Protein AF-A0A258AEM8-F1 (afdb_monomer)

Sequence (67 aa):
DGRFNTLEEVVEHYSSGVRRSATLDPNLAKHPEAGIQLTTQEKTDLVAFLKTLTDESFTGDAATASR

Radius of gyration: 16.83 Å; Cα contacts (8 Å, |Δi|>4): 37; chains: 1; bounding box: 38×22×50 Å

Mean predicted aligned error: 7.41 Å

Secondary structure (DSSP, 8-state):
----SSHHHHHHIIIII----TTS-HHHHTS-TTTT---HHHHHHHHHHHHHT--GGGSS-TTSS--

pLDDT: mean 86.05, std 13.93, range [40.78, 98.06]

Foldseek 3Di:
DCPDPAPLVVLCCQQAVDADDPPDDVVQVVDPNRHPNDDPVRSVVVSVVVVVVDDVCPVPPPPPDDD

Solvent-accessible surface area (backbone atoms only — not comparable to full-atom values): 4347 Å² total; per-residue (Å²): 136,75,92,55,94,46,70,67,55,52,52,44,32,55,23,50,59,51,70,93,54,98,82,51,56,69,73,67,64,72,45,55,70,57,27,74,61,64,50,75,63,55,50,50,51,51,49,53,54,58,59,68,71,59,59,61,81,75,60,75,73,75,76,80,88,85,134

Structure (mmCIF, N/CA/C/O backbone):
data_AF-A0A258AEM8-F1
#
_entry.id   AF-A0A258AEM8-F1
#
loop_
_atom_site.group_PDB
_atom_site.id
_atom_site.type_symbol
_atom_site.label_atom_id
_atom_site.label_alt_id
_atom_site.label_comp_id
_atom_site.label_asym_id
_atom_site.label_entity_id
_atom_site.label_seq_id
_atom_site.pdbx_PDB_ins_code
_atom_site.Cartn_x
_atom_site.Cartn_y
_atom_site.Cartn_z
_atom_site.occupancy
_atom_site.B_iso_or_equiv
_atom_site.auth_seq_id
_atom_site.auth_comp_id
_atom_site.auth_asym_id
_atom_site.auth_atom_id
_atom_site.pdbx_PDB_model_num
ATOM 1 N N . ASP A 1 1 ? -7.761 -15.229 -4.325 1.00 73.06 1 ASP A N 1
ATOM 2 C CA . ASP A 1 1 ? -6.951 -16.445 -4.096 1.00 73.06 1 ASP A CA 1
ATOM 3 C C . ASP A 1 1 ? -6.144 -16.391 -2.794 1.00 73.06 1 ASP A C 1
ATOM 5 O O . ASP A 1 1 ? -5.517 -17.386 -2.471 1.00 73.06 1 ASP A O 1
ATOM 9 N N . GLY A 1 2 ? -6.183 -15.292 -2.020 1.00 81.25 2 GLY A N 1
ATOM 10 C CA . GLY A 1 2 ? -5.516 -15.243 -0.711 1.00 81.25 2 GLY A CA 1
ATOM 11 C C . GLY A 1 2 ? -3.990 -15.248 -0.806 1.00 81.25 2 GLY A C 1
ATOM 12 O O . GLY A 1 2 ? -3.329 -15.756 0.088 1.00 81.25 2 GLY A O 1
ATOM 13 N N . ARG A 1 3 ? -3.426 -14.711 -1.899 1.00 91.38 3 ARG A N 1
ATOM 14 C CA . ARG A 1 3 ? -1.974 -14.705 -2.162 1.00 91.38 3 ARG A CA 1
ATOM 15 C C . ARG A 1 3 ? -1.116 -14.028 -1.092 1.00 91.38 3 ARG A C 1
ATOM 17 O O . ARG A 1 3 ? 0.082 -14.285 -1.069 1.00 91.38 3 ARG A O 1
ATOM 24 N N . PHE A 1 4 ? -1.705 -13.178 -0.256 1.00 95.81 4 PHE A N 1
ATOM 25 C CA . PHE A 1 4 ? -1.017 -12.447 0.802 1.00 95.81 4 PHE A CA 1
ATOM 26 C C . PHE A 1 4 ? -1.804 -12.569 2.104 1.00 95.81 4 PHE A 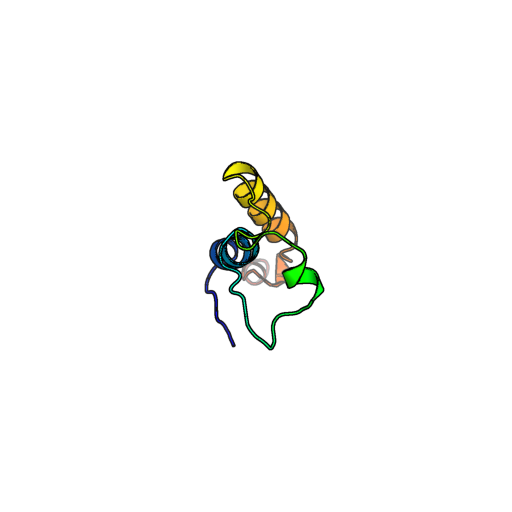C 1
ATOM 28 O O . PHE A 1 4 ? -3.037 -12.522 2.092 1.00 95.81 4 PHE A O 1
ATOM 35 N N . ASN A 1 5 ? -1.080 -12.720 3.207 1.00 94.12 5 ASN A N 1
ATOM 36 C CA . ASN A 1 5 ? -1.618 -12.855 4.556 1.00 94.12 5 ASN A CA 1
ATOM 37 C C . ASN A 1 5 ? -1.683 -11.511 5.285 1.00 94.12 5 ASN A C 1
ATOM 39 O O . ASN A 1 5 ? -2.428 -11.378 6.255 1.00 94.12 5 ASN A O 1
ATOM 43 N N . THR A 1 6 ? -0.900 -10.523 4.843 1.00 95.69 6 THR A N 1
ATOM 44 C CA . THR A 1 6 ? -0.799 -9.217 5.502 1.00 95.69 6 THR A CA 1
ATOM 45 C C . THR A 1 6 ? -0.947 -8.063 4.513 1.00 95.69 6 THR A C 1
ATOM 47 O O . THR A 1 6 ? -0.708 -8.207 3.311 1.00 95.69 6 THR A O 1
ATOM 50 N N . LEU A 1 7 ? -1.343 -6.888 5.015 1.00 95.12 7 LEU A N 1
ATOM 51 C CA . LEU A 1 7 ? -1.410 -5.671 4.197 1.00 95.12 7 LEU A CA 1
ATOM 52 C C . LEU A 1 7 ? -0.012 -5.227 3.758 1.00 95.12 7 LEU A C 1
ATOM 54 O O . LEU A 1 7 ? 0.163 -4.706 2.661 1.00 95.12 7 LEU A O 1
ATOM 58 N N . GLU A 1 8 ? 0.987 -5.476 4.595 1.00 95.88 8 GLU A N 1
ATOM 59 C CA . GLU A 1 8 ? 2.392 -5.194 4.348 1.00 95.88 8 GLU A CA 1
ATOM 60 C C . GLU A 1 8 ? 2.905 -5.976 3.124 1.00 95.88 8 GLU A C 1
ATOM 62 O O . GLU A 1 8 ? 3.562 -5.397 2.261 1.00 95.88 8 GLU A O 1
ATOM 67 N N . GLU A 1 9 ? 2.539 -7.255 2.983 1.00 96.06 9 GLU A N 1
ATOM 68 C CA . GLU A 1 9 ? 2.868 -8.069 1.802 1.00 96.06 9 GLU A CA 1
ATOM 69 C C . GLU A 1 9 ? 2.196 -7.542 0.525 1.00 96.06 9 GLU A C 1
ATOM 71 O O . GLU A 1 9 ? 2.813 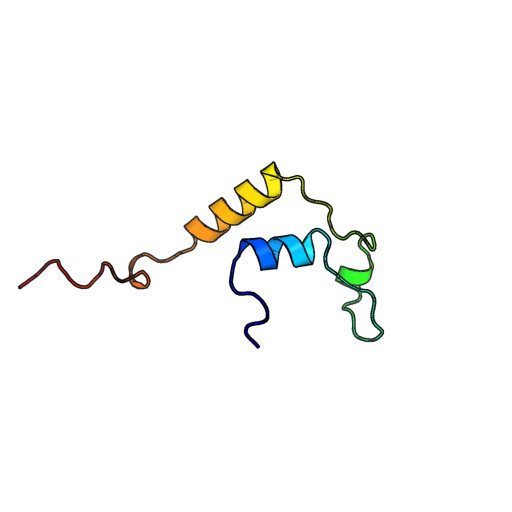-7.520 -0.543 1.00 96.06 9 GLU A O 1
ATOM 76 N N . VAL A 1 10 ? 0.949 -7.070 0.631 1.00 95.19 10 VAL A N 1
ATOM 77 C CA . VAL A 1 10 ? 0.235 -6.447 -0.495 1.00 95.19 10 VAL A CA 1
ATOM 78 C C . VAL A 1 10 ? 0.950 -5.171 -0.937 1.00 95.19 10 VAL A C 1
ATOM 80 O O . VAL A 1 10 ? 1.200 -4.985 -2.128 1.00 95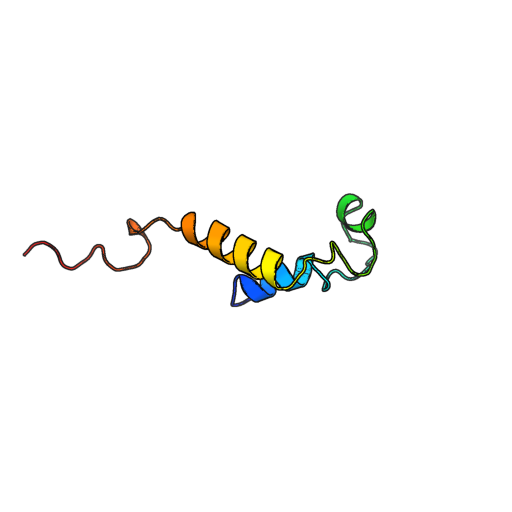.19 10 VAL A O 1
ATOM 83 N N . VAL A 1 11 ? 1.301 -4.296 0.007 1.00 95.75 11 VAL A N 1
ATOM 84 C CA . VAL A 1 11 ? 2.008 -3.044 -0.289 1.00 95.75 11 VAL A CA 1
ATOM 85 C C . VAL A 1 11 ? 3.393 -3.327 -0.874 1.00 95.75 11 VAL A C 1
ATOM 87 O O . VAL A 1 11 ? 3.780 -2.690 -1.855 1.00 95.75 11 VAL A O 1
ATOM 90 N N . GLU A 1 12 ? 4.119 -4.317 -0.348 1.00 95.38 12 GLU A N 1
ATOM 91 C CA . GLU A 1 12 ? 5.423 -4.716 -0.886 1.00 95.38 12 GLU A CA 1
ATOM 92 C C . GLU A 1 12 ? 5.316 -5.211 -2.331 1.00 95.38 12 GLU A C 1
ATOM 94 O O . GLU A 1 12 ? 6.131 -4.840 -3.180 1.00 95.38 12 GLU A O 1
ATOM 99 N N . HIS A 1 13 ? 4.275 -5.988 -2.646 1.00 93.88 13 HIS A N 1
ATOM 100 C CA . HIS A 1 13 ? 4.056 -6.488 -3.997 1.00 93.88 13 HIS A CA 1
ATOM 101 C C . HIS A 1 13 ? 3.967 -5.357 -5.024 1.00 93.88 13 HIS A C 1
ATOM 103 O O . HIS A 1 13 ? 4.617 -5.432 -6.063 1.00 93.88 13 HIS A O 1
ATOM 109 N N . TYR A 1 14 ? 3.218 -4.294 -4.733 1.00 91.81 14 TYR A N 1
ATOM 110 C CA . TYR A 1 14 ? 3.110 -3.157 -5.650 1.00 91.81 14 TYR A CA 1
ATOM 111 C C . TYR A 1 14 ? 4.319 -2.224 -5.587 1.00 91.81 14 TYR A C 1
ATOM 113 O O . TYR A 1 14 ? 4.662 -1.599 -6.592 1.00 91.81 14 TYR A O 1
ATOM 121 N N . SER A 1 15 ? 4.996 -2.154 -4.439 1.00 93.12 15 SER A N 1
ATOM 122 C CA . SER A 1 15 ? 6.194 -1.337 -4.297 1.00 93.12 15 SER A CA 1
ATOM 123 C C . SER A 1 15 ? 7.371 -1.877 -5.097 1.00 93.12 15 SER A C 1
ATOM 125 O O . SER A 1 15 ? 8.060 -1.056 -5.689 1.00 93.12 15 SER A O 1
ATOM 127 N N . SER A 1 16 ? 7.617 -3.193 -5.073 1.00 91.12 16 SER A N 1
ATOM 128 C CA . SER A 1 16 ? 8.813 -3.810 -5.675 1.00 91.12 16 SER A CA 1
ATOM 129 C C . SER A 1 16 ? 8.603 -5.213 -6.265 1.00 91.12 16 SER A C 1
ATOM 131 O O . SER A 1 16 ? 9.437 -5.703 -7.023 1.00 91.12 16 SER A O 1
ATOM 133 N N . GLY A 1 17 ? 7.494 -5.881 -5.935 1.00 88.38 17 GLY A N 1
ATOM 134 C CA . GLY A 1 17 ? 7.252 -7.286 -6.274 1.00 88.38 17 GLY A CA 1
ATOM 135 C C . GLY A 1 17 ? 6.530 -7.549 -7.601 1.00 88.38 17 GLY A C 1
ATOM 136 O O . GLY A 1 17 ? 6.260 -8.717 -7.910 1.00 88.38 17 GLY A O 1
ATOM 137 N N . VAL A 1 18 ? 6.186 -6.516 -8.379 1.00 90.19 18 VAL A N 1
ATOM 138 C CA . VAL A 1 18 ? 5.507 -6.672 -9.675 1.00 90.19 18 VAL A CA 1
ATOM 139 C C . VAL A 1 18 ? 6.464 -7.296 -10.687 1.00 90.19 18 VAL A C 1
ATOM 141 O O . VAL A 1 18 ? 7.540 -6.776 -10.958 1.00 90.19 18 VAL A O 1
ATOM 144 N N . ARG A 1 19 ? 6.051 -8.410 -11.298 1.00 88.50 19 ARG A N 1
ATOM 145 C CA . ARG A 1 19 ? 6.840 -9.112 -12.318 1.00 88.50 19 ARG A CA 1
ATOM 146 C C . ARG A 1 19 ? 6.259 -8.891 -13.704 1.00 88.50 19 ARG A C 1
ATOM 148 O O . ARG A 1 19 ? 5.044 -8.957 -13.894 1.00 88.50 19 ARG A O 1
ATOM 155 N N . ARG A 1 20 ? 7.134 -8.689 -14.690 1.00 89.19 20 ARG A N 1
ATOM 156 C CA . ARG A 1 20 ? 6.748 -8.606 -16.102 1.00 89.19 20 ARG A CA 1
ATOM 157 C C . ARG A 1 20 ? 6.187 -9.941 -16.582 1.00 89.19 20 ARG A C 1
ATOM 159 O O . ARG A 1 20 ? 6.770 -10.995 -16.346 1.00 89.19 20 ARG A O 1
ATOM 166 N N . SER A 1 21 ? 5.056 -9.889 -17.273 1.00 91.12 21 SER A N 1
ATOM 167 C CA . SER A 1 21 ? 4.445 -11.047 -17.920 1.00 91.12 21 SER A CA 1
ATOM 168 C C . SER A 1 21 ? 3.623 -10.598 -19.126 1.00 91.12 21 SER A C 1
ATOM 170 O O . SER A 1 21 ? 3.241 -9.432 -19.227 1.00 91.12 21 SER A O 1
ATOM 172 N N . ALA A 1 22 ? 3.335 -11.526 -20.041 1.00 92.00 22 ALA A N 1
ATOM 173 C CA . ALA A 1 22 ? 2.516 -11.248 -21.225 1.00 92.00 22 ALA A CA 1
ATOM 174 C C . ALA A 1 22 ? 1.069 -10.845 -20.881 1.00 92.00 22 ALA A C 1
ATOM 176 O O . ALA A 1 22 ? 0.379 -10.258 -21.708 1.00 92.00 22 ALA A O 1
ATOM 177 N N . THR A 1 23 ? 0.617 -11.155 -19.665 1.00 93.50 23 THR A N 1
ATOM 178 C CA . THR A 1 23 ? -0.722 -10.839 -19.155 1.00 93.50 23 THR A CA 1
ATOM 179 C C . THR A 1 23 ? -0.705 -9.710 -18.122 1.00 93.50 23 THR A C 1
ATOM 181 O O . THR A 1 23 ? -1.695 -9.521 -17.419 1.00 93.50 23 THR A O 1
ATOM 184 N N . LEU A 1 24 ? 0.417 -8.996 -17.964 1.00 90.44 24 LEU A N 1
ATOM 185 C CA . LEU A 1 24 ? 0.507 -7.863 -17.046 1.00 90.44 24 LEU A CA 1
ATOM 186 C C . LEU A 1 24 ? -0.309 -6.685 -17.588 1.00 90.44 24 LEU A C 1
ATOM 188 O O . LEU A 1 24 ? -0.216 -6.353 -18.770 1.00 90.44 24 LEU A O 1
ATOM 192 N N . ASP A 1 25 ? -1.064 -6.026 -16.708 1.00 91.44 25 ASP A N 1
ATOM 193 C CA . ASP A 1 25 ? -1.818 -4.829 -17.075 1.00 91.44 25 ASP A CA 1
ATOM 194 C C . ASP A 1 25 ? -0.880 -3.745 -17.653 1.00 91.44 25 ASP A C 1
ATOM 196 O O . ASP A 1 25 ? 0.148 -3.428 -17.037 1.00 91.44 25 ASP A O 1
ATOM 200 N N . PRO A 1 26 ? -1.206 -3.139 -18.811 1.00 90.38 26 PRO A N 1
ATOM 201 C CA . PRO A 1 26 ? -0.363 -2.125 -19.432 1.00 90.38 26 PRO A CA 1
ATOM 202 C C . PRO A 1 26 ? -0.078 -0.909 -18.546 1.00 90.38 26 PRO A C 1
ATOM 204 O O . PRO A 1 26 ? 0.965 -0.283 -18.708 1.00 90.38 26 PRO A O 1
ATOM 207 N N . ASN A 1 27 ? -0.967 -0.541 -17.619 1.00 89.62 27 ASN A N 1
ATOM 208 C CA . ASN A 1 27 ? -0.729 0.573 -16.703 1.00 89.62 27 ASN A CA 1
ATOM 209 C C . ASN A 1 27 ? 0.318 0.222 -15.649 1.00 89.62 27 ASN A C 1
ATOM 211 O O . ASN A 1 27 ? 1.204 1.033 -15.400 1.00 89.62 27 ASN A O 1
ATOM 215 N N . LEU A 1 28 ? 0.295 -1.001 -15.113 1.00 86.94 28 LEU A N 1
ATOM 216 C CA . LEU A 1 28 ? 1.376 -1.492 -14.251 1.00 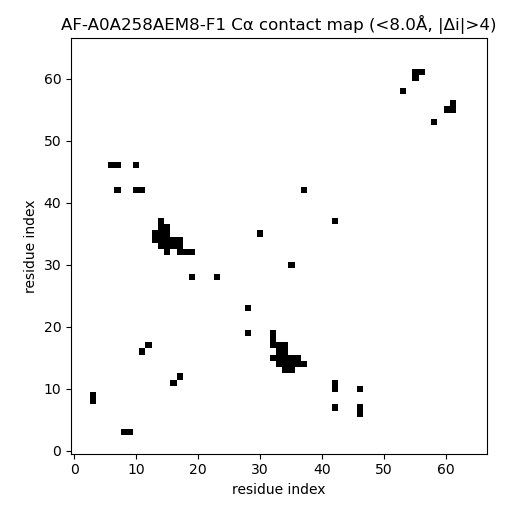86.94 28 LEU A CA 1
ATOM 217 C C . LEU A 1 28 ? 2.690 -1.602 -15.030 1.00 86.94 28 LEU A C 1
ATOM 219 O O . LEU A 1 28 ? 3.756 -1.286 -14.510 1.00 86.94 28 LEU A O 1
ATOM 223 N N . ALA A 1 29 ? 2.613 -1.969 -16.310 1.00 87.50 29 ALA A N 1
ATOM 224 C CA . ALA A 1 29 ? 3.777 -2.066 -17.173 1.00 87.50 29 ALA A CA 1
ATOM 225 C C . ALA A 1 29 ? 4.443 -0.706 -17.492 1.00 87.50 29 ALA A C 1
ATOM 227 O O . ALA A 1 29 ? 5.611 -0.688 -17.886 1.00 87.50 29 ALA A O 1
ATOM 228 N N . LYS A 1 30 ? 3.749 0.428 -17.328 1.00 87.19 30 LYS A N 1
ATOM 229 C CA . LYS A 1 30 ? 4.331 1.770 -17.542 1.00 87.19 30 LYS A CA 1
ATOM 230 C C . LYS A 1 30 ? 5.278 2.197 -16.422 1.00 87.19 30 LYS A C 1
ATOM 232 O O . LYS A 1 30 ? 6.133 3.048 -16.652 1.00 87.19 30 LYS A O 1
ATOM 237 N N . HIS A 1 31 ? 5.131 1.627 -15.229 1.00 84.12 31 HIS A N 1
ATOM 238 C CA . HIS A 1 31 ? 6.029 1.894 -14.109 1.00 84.12 31 HIS A CA 1
ATOM 239 C C . HIS A 1 31 ? 7.370 1.166 -14.291 1.00 84.12 31 HIS A C 1
ATOM 241 O O . HIS A 1 31 ? 7.451 0.229 -15.091 1.00 84.12 31 HIS A O 1
ATOM 247 N N . PRO A 1 32 ? 8.438 1.570 -13.581 1.00 84.31 32 PRO A N 1
ATOM 248 C CA . PRO A 1 32 ? 9.690 0.819 -13.554 1.00 84.31 32 PRO A CA 1
ATOM 249 C C . PRO A 1 32 ? 9.465 -0.649 -13.174 1.00 84.31 32 PRO A C 1
ATOM 251 O O . PRO A 1 32 ? 8.533 -0.978 -12.448 1.00 84.31 32 PRO A O 1
ATOM 254 N N . GLU A 1 33 ? 10.325 -1.553 -13.650 1.00 79.81 33 GLU A N 1
ATOM 255 C CA . GLU A 1 33 ? 10.263 -2.970 -13.247 1.00 79.81 33 GLU A CA 1
ATOM 256 C C . GLU A 1 33 ? 10.425 -3.152 -11.733 1.00 79.81 33 GLU A C 1
ATOM 258 O O . GLU A 1 33 ? 9.802 -4.031 -11.155 1.00 79.81 33 GLU A O 1
ATOM 263 N N . ALA A 1 34 ? 11.166 -2.251 -11.086 1.00 78.44 34 ALA A N 1
ATOM 264 C CA . ALA A 1 34 ? 11.274 -2.184 -9.636 1.00 78.44 34 ALA A CA 1
ATOM 265 C C . ALA A 1 34 ? 9.995 -1.676 -8.936 1.00 78.44 34 ALA A C 1
ATOM 267 O O . ALA A 1 34 ? 10.036 -1.445 -7.742 1.00 78.44 34 ALA A O 1
ATOM 268 N N . GLY A 1 35 ? 8.876 -1.469 -9.636 1.00 84.25 35 GLY A N 1
ATOM 269 C CA . GLY A 1 35 ? 7.628 -0.971 -9.057 1.00 84.25 35 GLY A CA 1
ATOM 270 C C . GLY A 1 35 ? 7.639 0.534 -8.774 1.00 84.25 35 GLY A C 1
ATOM 271 O O . GLY A 1 35 ? 8.386 1.301 -9.387 1.00 84.25 35 GLY A O 1
ATOM 272 N N . ILE A 1 36 ? 6.757 0.970 -7.870 1.00 88.56 36 ILE A N 1
ATOM 273 C CA . ILE A 1 36 ? 6.602 2.389 -7.494 1.00 88.56 36 ILE A CA 1
ATOM 274 C C . ILE A 1 36 ? 7.608 2.859 -6.434 1.00 88.56 36 ILE A C 1
ATOM 276 O O . ILE A 1 36 ? 7.669 4.053 -6.164 1.00 88.56 36 ILE A O 1
ATOM 280 N N . GLN A 1 37 ? 8.413 1.946 -5.875 1.00 90.25 37 GLN A N 1
ATOM 281 C CA . GLN A 1 37 ? 9.571 2.261 -5.030 1.00 90.25 37 GLN A CA 1
ATOM 282 C C . GLN A 1 37 ? 9.249 3.134 -3.80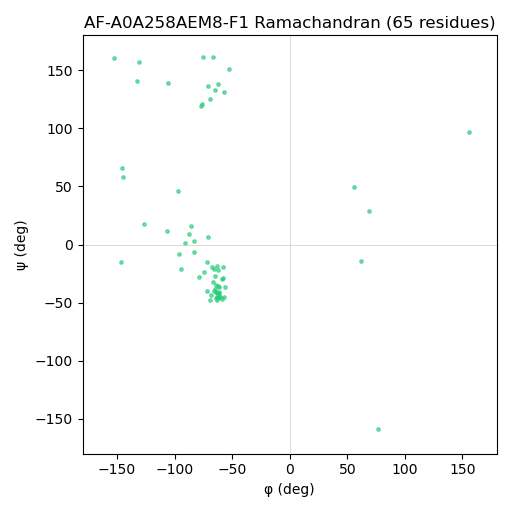7 1.00 90.25 37 GLN A C 1
ATOM 284 O O . GLN A 1 37 ? 9.935 4.119 -3.540 1.00 90.25 37 GLN A O 1
ATOM 289 N N . LEU A 1 38 ? 8.227 2.743 -3.041 1.00 94.19 38 LEU A N 1
ATOM 290 C CA . LEU A 1 38 ? 7.907 3.395 -1.772 1.00 94.19 38 LEU A CA 1
ATOM 291 C C . LEU A 1 38 ? 9.065 3.238 -0.780 1.00 94.19 38 LEU A C 1
ATOM 293 O O . LEU A 1 38 ? 9.640 2.155 -0.621 1.00 94.19 38 LEU A O 1
ATOM 297 N N . THR A 1 39 ? 9.364 4.308 -0.055 1.00 96.38 39 THR A N 1
ATOM 298 C CA . THR A 1 39 ? 10.245 4.265 1.112 1.00 96.38 39 THR A CA 1
ATOM 299 C C . THR A 1 39 ? 9.611 3.450 2.241 1.00 96.38 39 THR A C 1
ATOM 301 O O . THR A 1 39 ? 8.398 3.244 2.294 1.00 96.38 39 THR A O 1
ATOM 304 N N . THR A 1 40 ? 10.422 3.006 3.203 1.00 96.12 40 THR A N 1
ATOM 305 C CA . THR A 1 40 ? 9.925 2.288 4.390 1.00 96.12 40 THR A CA 1
ATOM 306 C C . THR A 1 40 ? 8.870 3.090 5.156 1.00 96.12 40 THR A C 1
ATOM 308 O O . THR A 1 40 ? 7.898 2.515 5.650 1.00 96.12 40 THR A O 1
ATOM 311 N N . GLN A 1 41 ? 9.033 4.415 5.227 1.00 97.69 41 GLN A N 1
ATOM 312 C CA . GLN A 1 41 ? 8.072 5.288 5.895 1.00 97.69 41 GLN A CA 1
ATOM 313 C C . GLN A 1 41 ? 6.752 5.355 5.121 1.00 97.69 41 GLN A C 1
ATOM 315 O O . GLN A 1 41 ? 5.706 5.104 5.704 1.00 97.69 41 GLN A O 1
ATOM 320 N N . GLU A 1 42 ? 6.792 5.572 3.804 1.00 97.94 42 GLU A N 1
ATOM 321 C CA . GLU A 1 42 ? 5.577 5.618 2.976 1.00 97.94 42 GLU A CA 1
ATOM 322 C C . GLU A 1 42 ? 4.802 4.297 3.004 1.00 97.94 42 GLU A C 1
ATOM 324 O O . GLU A 1 42 ? 3.574 4.305 3.042 1.00 97.94 42 GLU A O 1
ATOM 329 N N . LYS A 1 43 ? 5.499 3.153 3.040 1.00 97.25 43 LYS A N 1
ATOM 330 C CA . LYS A 1 43 ? 4.851 1.844 3.227 1.00 97.25 43 LYS A CA 1
ATOM 331 C C . LYS A 1 43 ? 4.132 1.769 4.572 1.00 97.25 43 LYS A C 1
ATOM 333 O O . LYS A 1 43 ? 2.993 1.315 4.632 1.00 97.25 43 LYS A O 1
ATOM 338 N N . THR A 1 44 ? 4.789 2.226 5.636 1.00 97.69 44 THR A N 1
ATOM 339 C CA . THR A 1 44 ? 4.237 2.224 6.998 1.00 97.69 44 THR A CA 1
ATOM 340 C C . THR A 1 44 ? 3.009 3.127 7.093 1.00 97.69 44 THR A C 1
ATOM 342 O O . THR A 1 44 ? 1.972 2.700 7.598 1.00 97.69 44 THR A O 1
ATOM 345 N N . ASP A 1 45 ? 3.0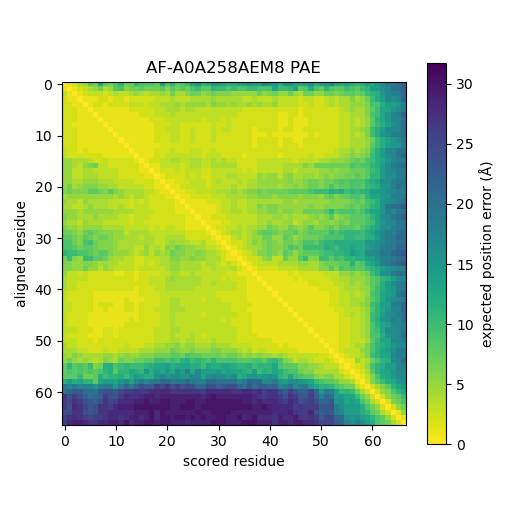97 4.336 6.542 1.00 98.06 45 ASP A N 1
ATOM 346 C CA . ASP A 1 45 ? 2.016 5.321 6.546 1.00 98.06 45 ASP A CA 1
ATOM 347 C C . ASP A 1 45 ? 0.826 4.847 5.708 1.00 98.06 45 ASP A C 1
ATOM 349 O O . ASP A 1 45 ? -0.322 4.978 6.131 1.00 98.06 45 ASP A O 1
ATOM 353 N N . LEU A 1 46 ? 1.083 4.227 4.552 1.00 97.62 46 LEU A N 1
ATOM 354 C CA . LEU A 1 46 ? 0.035 3.646 3.719 1.00 97.62 46 LEU A CA 1
ATOM 355 C C . LEU A 1 46 ? -0.683 2.504 4.441 1.00 97.62 46 LEU A C 1
ATOM 357 O O . LEU A 1 46 ? -1.909 2.456 4.442 1.00 97.62 46 LEU A O 1
ATOM 361 N N . VAL A 1 47 ? 0.054 1.598 5.086 1.00 97.19 47 VAL A N 1
ATOM 362 C CA . VAL A 1 47 ? -0.553 0.515 5.871 1.00 97.19 47 VAL A CA 1
ATOM 363 C C . VAL A 1 47 ? -1.361 1.075 7.042 1.00 97.19 47 VAL A C 1
ATOM 365 O O . VAL A 1 47 ? -2.466 0.596 7.296 1.00 97.19 47 VAL A O 1
ATOM 368 N N . ALA A 1 48 ? -0.849 2.092 7.739 1.00 97.12 48 ALA A N 1
ATOM 369 C CA . ALA A 1 48 ? -1.572 2.760 8.817 1.00 97.12 48 ALA A CA 1
ATOM 370 C C . ALA A 1 48 ? -2.870 3.397 8.304 1.00 97.12 48 ALA A C 1
ATOM 372 O O . ALA A 1 48 ? -3.922 3.179 8.898 1.00 97.12 48 ALA A O 1
ATOM 373 N N . PHE A 1 49 ? -2.816 4.099 7.169 1.00 97.56 49 PHE A N 1
ATOM 374 C CA . PHE A 1 49 ? -3.988 4.661 6.503 1.00 97.56 49 PHE A CA 1
ATOM 375 C C . PHE A 1 49 ? -5.004 3.580 6.120 1.00 97.56 49 PHE A C 1
ATOM 377 O O . PHE A 1 49 ? -6.180 3.714 6.424 1.00 97.56 49 PHE A O 1
ATOM 384 N N . LEU A 1 50 ? -4.576 2.471 5.514 1.00 96.06 50 LEU A N 1
ATOM 385 C CA . LEU A 1 50 ? -5.490 1.380 5.159 1.00 96.06 50 LEU A CA 1
ATOM 386 C C . LEU A 1 50 ? -6.155 0.762 6.394 1.00 96.06 50 LEU A C 1
ATOM 388 O O . LEU A 1 50 ? -7.333 0.416 6.343 1.00 96.06 50 LEU A O 1
ATOM 392 N N . LYS A 1 51 ? -5.433 0.668 7.517 1.00 93.44 51 LYS A N 1
ATOM 393 C CA . LYS A 1 51 ? -5.987 0.191 8.791 1.00 93.44 51 LYS A CA 1
ATOM 394 C C . LYS A 1 51 ? -7.069 1.126 9.346 1.00 93.44 51 LYS A C 1
ATOM 396 O O . LYS A 1 51 ? -7.970 0.624 10.012 1.00 93.44 51 LYS A O 1
ATOM 401 N N . THR A 1 52 ? -7.061 2.428 9.032 1.00 93.62 52 THR A N 1
ATOM 402 C CA . THR A 1 52 ? -8.138 3.350 9.458 1.00 93.62 52 THR A CA 1
ATOM 403 C C . THR A 1 52 ? -9.453 3.139 8.710 1.00 93.62 52 THR A C 1
ATOM 405 O O . THR A 1 52 ? -10.492 3.606 9.164 1.00 93.62 52 THR A O 1
ATOM 408 N N . LEU A 1 53 ? -9.428 2.419 7.586 1.00 93.94 53 LEU A N 1
ATOM 409 C CA . LEU A 1 53 ? -10.625 2.059 6.824 1.00 93.94 53 LEU A CA 1
ATOM 410 C C . LEU A 1 53 ? -11.324 0.812 7.386 1.00 93.94 53 LEU A C 1
ATOM 412 O O . LEU A 1 53 ? -12.293 0.331 6.798 1.00 93.94 53 LEU A O 1
ATOM 416 N N . THR A 1 54 ? -10.820 0.266 8.494 1.00 89.06 54 THR A N 1
ATOM 417 C CA . THR A 1 54 ? -11.423 -0.880 9.168 1.00 89.06 54 THR A CA 1
ATOM 418 C C . THR A 1 54 ? -12.652 -0.419 9.939 1.00 89.06 54 THR A C 1
ATOM 420 O O . THR A 1 54 ? -12.556 0.421 10.828 1.00 89.06 54 THR A O 1
ATOM 423 N N . ASP A 1 55 ? -13.807 -0.984 9.608 1.00 84.00 55 ASP A N 1
ATOM 424 C CA . ASP A 1 55 ? -15.028 -0.786 10.381 1.00 84.00 55 ASP A CA 1
ATOM 425 C C . ASP A 1 55 ? -14.973 -1.653 11.650 1.00 84.00 55 ASP A C 1
ATOM 427 O O . ASP A 1 55 ? -14.884 -2.884 11.583 1.00 84.00 55 ASP A O 1
ATOM 431 N N . GLU A 1 56 ? -15.015 -0.997 12.811 1.00 83.50 56 GLU A N 1
ATOM 432 C CA . GLU A 1 56 ? -14.891 -1.639 14.123 1.00 83.50 56 GLU A CA 1
ATOM 433 C C . GLU A 1 56 ? -16.020 -2.645 14.412 1.00 83.50 56 GLU A C 1
ATOM 435 O O . GLU A 1 56 ? -15.849 -3.581 15.194 1.00 83.50 56 GLU A O 1
ATOM 440 N N . SER A 1 57 ? -17.171 -2.528 13.735 1.00 80.00 57 SER A N 1
ATOM 441 C CA . SER A 1 57 ? -18.258 -3.509 13.852 1.00 80.00 57 SER A CA 1
ATOM 442 C C . SER A 1 57 ? -17.883 -4.891 13.304 1.00 80.00 57 SER A C 1
ATOM 444 O O . SER A 1 57 ? -18.469 -5.899 13.704 1.00 80.00 57 SER A O 1
ATOM 446 N N . PHE A 1 58 ? -16.870 -4.959 12.434 1.00 76.50 58 PHE A N 1
ATOM 447 C CA . PHE A 1 58 ? -16.331 -6.198 11.875 1.00 76.50 58 PHE A CA 1
ATOM 448 C C . PHE A 1 58 ? -15.103 -6.714 12.637 1.00 76.50 58 PHE A C 1
ATOM 450 O O . PHE A 1 58 ? -14.671 -7.842 12.396 1.00 76.50 58 PHE A O 1
ATOM 457 N N . THR A 1 59 ? -14.559 -5.946 13.586 1.00 70.00 59 THR A N 1
ATOM 458 C CA . THR A 1 59 ? -13.403 -6.339 14.406 1.00 70.00 59 THR A CA 1
ATOM 459 C C . THR A 1 59 ? -13.823 -6.905 15.758 1.00 70.00 59 THR A C 1
ATOM 461 O O . THR A 1 59 ? -13.269 -6.517 16.769 1.00 70.00 59 THR A O 1
ATOM 464 N N . GLY A 1 60 ? -14.804 -7.810 15.815 1.00 61.50 60 GLY A N 1
ATOM 465 C CA . GLY A 1 60 ? -15.035 -8.714 16.960 1.00 61.50 60 GLY A CA 1
ATOM 466 C C . GLY A 1 60 ? -15.384 -8.123 18.344 1.00 61.50 60 GLY A C 1
ATOM 467 O O . GLY A 1 60 ? -15.901 -8.867 19.172 1.00 61.50 60 GLY A O 1
ATOM 468 N N . ASP A 1 61 ? -15.201 -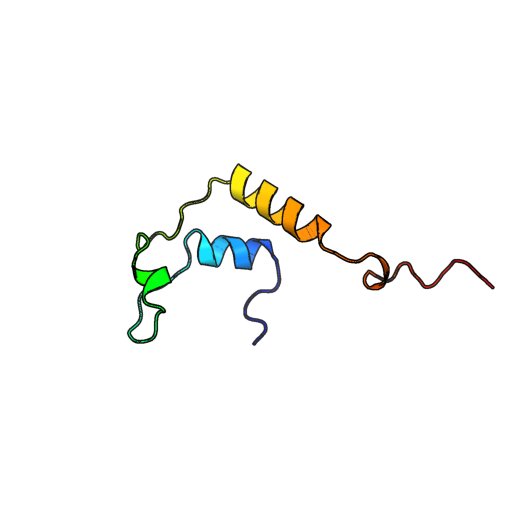6.827 18.599 1.00 57.19 61 ASP A N 1
ATOM 469 C CA . ASP A 1 61 ? -15.477 -6.161 19.883 1.00 57.19 61 ASP A CA 1
ATOM 470 C C . ASP A 1 61 ? -16.933 -5.667 20.003 1.00 57.19 61 ASP A C 1
ATOM 472 O O . ASP A 1 61 ? -17.319 -5.015 20.971 1.00 57.19 61 ASP A O 1
ATOM 476 N N . ALA A 1 62 ? -17.797 -6.042 19.057 1.00 52.38 62 ALA A N 1
ATOM 477 C CA . ALA A 1 62 ? -19.231 -5.747 19.081 1.00 52.38 62 ALA A CA 1
ATOM 478 C C . ALA A 1 62 ? -20.075 -6.779 19.870 1.00 52.38 62 ALA A C 1
ATOM 480 O O . ALA A 1 62 ? -21.296 -6.815 19.715 1.00 52.38 62 ALA A O 1
ATOM 481 N N . ALA A 1 63 ? -19.464 -7.628 20.711 1.00 52.06 63 ALA A N 1
ATOM 482 C CA . ALA A 1 63 ? -20.162 -8.730 21.391 1.00 52.06 63 ALA A CA 1
ATOM 483 C C . ALA A 1 63 ? -20.026 -8.796 22.928 1.00 52.06 63 ALA A C 1
ATOM 485 O O . ALA A 1 63 ? -20.372 -9.823 23.506 1.00 52.06 63 ALA A O 1
ATOM 486 N N . THR A 1 64 ? -19.623 -7.725 23.624 1.00 53.88 64 THR A N 1
ATOM 487 C CA . THR A 1 64 ? -19.697 -7.673 25.107 1.00 53.88 64 THR A CA 1
ATOM 488 C C . THR A 1 64 ? -20.026 -6.278 25.643 1.00 53.88 64 THR A C 1
ATOM 490 O O . THR A 1 64 ? -19.304 -5.706 26.449 1.00 53.88 64 THR A O 1
ATOM 493 N N . ALA A 1 65 ? -21.158 -5.715 25.228 1.00 50.88 65 ALA A N 1
ATOM 494 C CA . ALA A 1 65 ? -21.779 -4.595 25.936 1.00 50.88 65 ALA A CA 1
ATOM 495 C C . ALA A 1 65 ? -23.304 -4.693 25.840 1.00 50.88 65 ALA A C 1
ATOM 497 O O . ALA A 1 65 ? -23.937 -3.890 25.164 1.00 50.88 65 ALA A O 1
ATOM 498 N N . SER A 1 66 ? -23.875 -5.730 26.464 1.00 50.84 66 SER A N 1
ATOM 499 C CA . SER A 1 66 ? -25.227 -5.783 27.061 1.00 50.84 66 SER A CA 1
ATOM 500 C C . SER A 1 66 ? -25.723 -7.228 27.135 1.00 50.84 66 SER A C 1
ATOM 502 O O . SER A 1 66 ? -26.283 -7.742 26.166 1.00 50.84 66 SER A O 1
ATOM 504 N N . ARG A 1 67 ? -25.555 -7.858 28.300 1.00 40.78 67 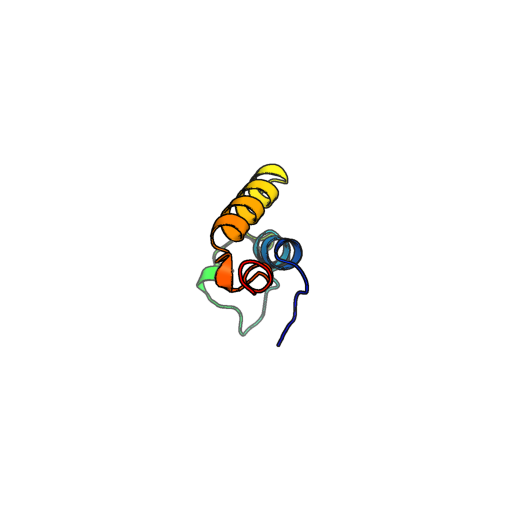ARG A N 1
ATOM 505 C CA . ARG A 1 67 ? -26.585 -8.632 29.012 1.00 40.78 67 ARG A CA 1
ATOM 506 C C . ARG A 1 67 ? -26.064 -9.106 30.359 1.00 40.78 67 ARG A C 1
ATOM 508 O O . ARG A 1 67 ? -24.892 -9.529 30.409 1.00 40.78 67 A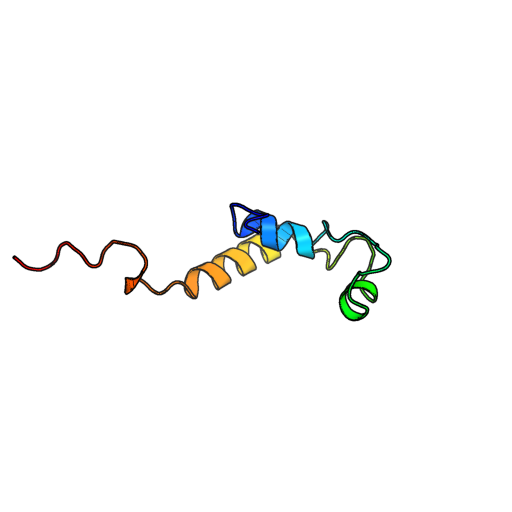RG A O 1
#